Protein AF-A0A2S8GRQ4-F1 (afdb_monomer)

Organism: NCBI:txid124

Radius of gyration: 17.72 Å; Cα contacts (8 Å, |Δi|>4): 36; chains: 1; bounding box: 38×43×54 Å

Mean predicted aligned error: 12.88 Å

Foldseek 3Di:
DDDPDDDPDPDPDPPDPVPPPDPDQQDPLLLVLLVVCLVVLVVCVVVVDDLLVVLVVSCVVSVHHSVNSVVSNVVVVVVVVVD

Nearest PDB structures (foldseek):
  2rn7-assembly1_A  TM=6.957E-01  e=2.305E+00  Shigella flexneri
  4fcy-assembly1_A  TM=6.615E-01  e=1.591E+00  Muvirus mu
  4fcy-assembly1_B  TM=6.597E-01  e=1.496E+00  Muvirus mu
  2ezk-assembly1_A  TM=5.503E-01  e=1.243E+00  Muvirus mu

pLDDT: mean 74.07, std 16.99, range [36.22, 92.19]

Sequence (83 aa):
MAEYKLPPLKKPKKGQAPKFTDSGPLTKSMVKQVESYLPIILTRLKAGQDFERIARDIGTHAGVAPDQIAKYVQAVIKVGASS

Structure (mmCIF, N/CA/C/O backbone):
data_AF-A0A2S8GRQ4-F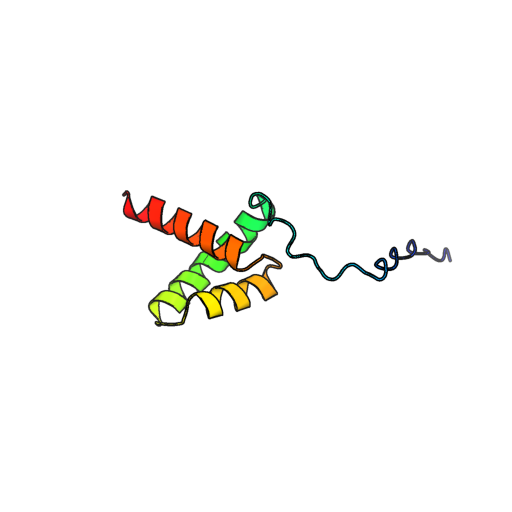1
#
_entry.id   AF-A0A2S8GRQ4-F1
#
loop_
_atom_site.group_PDB
_atom_site.id
_atom_site.type_symbol
_atom_site.label_atom_id
_atom_site.label_alt_id
_atom_site.label_comp_id
_atom_site.label_asym_id
_atom_site.label_entity_id
_atom_site.label_seq_id
_atom_site.pdbx_PDB_ins_code
_atom_site.Cartn_x
_atom_site.Cartn_y
_atom_site.Cartn_z
_atom_site.occupancy
_atom_site.B_iso_or_equiv
_atom_site.auth_seq_id
_atom_site.auth_comp_id
_atom_site.auth_asym_id
_atom_site.auth_atom_id
_atom_site.pdbx_PDB_model_num
ATOM 1 N N . MET A 1 1 ? 0.856 -27.103 -39.994 1.00 36.22 1 MET A N 1
ATOM 2 C CA . MET A 1 1 ? 0.878 -26.559 -38.618 1.00 36.22 1 MET A CA 1
ATOM 3 C C . MET A 1 1 ? 1.849 -25.390 -38.608 1.00 36.22 1 MET A C 1
ATOM 5 O O . MET A 1 1 ? 3.004 -25.600 -38.948 1.00 36.22 1 MET A O 1
A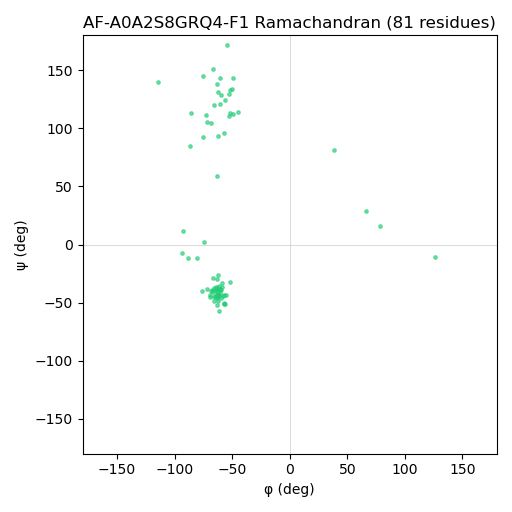TOM 9 N N . ALA A 1 2 ? 1.381 -24.167 -38.349 1.00 49.19 2 ALA A N 1
ATOM 10 C CA . ALA A 1 2 ? 2.247 -22.990 -38.285 1.00 49.19 2 ALA A CA 1
ATOM 11 C C . ALA A 1 2 ? 2.819 -22.868 -36.866 1.00 49.19 2 ALA A C 1
ATOM 13 O O . ALA A 1 2 ? 2.078 -22.660 -35.909 1.00 49.19 2 ALA A O 1
ATOM 14 N N . GLU A 1 3 ? 4.131 -23.051 -36.737 1.00 51.12 3 GLU A N 1
ATOM 15 C CA . GLU A 1 3 ? 4.873 -22.873 -35.491 1.00 51.12 3 GLU A CA 1
ATOM 16 C C . GLU A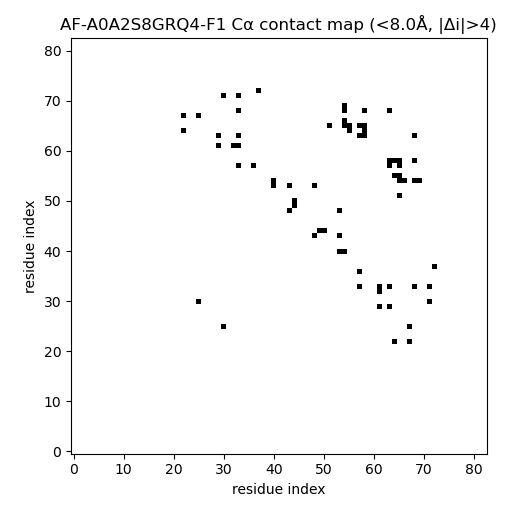 1 3 ? 4.957 -21.370 -35.180 1.00 51.12 3 GLU A C 1
ATOM 18 O O . GLU A 1 3 ? 5.667 -20.613 -35.844 1.00 51.12 3 GLU A O 1
ATOM 23 N N . TYR A 1 4 ? 4.169 -20.909 -34.207 1.00 53.53 4 TYR A N 1
ATOM 24 C CA . TYR A 1 4 ? 4.152 -19.509 -33.790 1.00 53.53 4 TYR A CA 1
ATOM 25 C C . TYR A 1 4 ? 5.412 -19.219 -32.961 1.00 53.53 4 TYR A C 1
ATOM 27 O O . TYR A 1 4 ? 5.451 -19.439 -31.750 1.00 53.53 4 TYR A O 1
ATOM 35 N N . LYS A 1 5 ? 6.480 -18.750 -33.619 1.00 51.12 5 LYS A N 1
ATOM 36 C CA . LYS A 1 5 ? 7.695 -18.283 -32.938 1.00 51.12 5 LYS A CA 1
ATOM 37 C C . LYS A 1 5 ? 7.397 -16.990 -32.181 1.00 51.12 5 LYS A C 1
ATOM 39 O O . LYS A 1 5 ? 7.309 -15.916 -32.772 1.00 51.12 5 LYS A O 1
ATOM 44 N N . LEU A 1 6 ? 7.273 -17.099 -30.859 1.00 60.50 6 LEU A N 1
ATOM 45 C CA . LEU A 1 6 ? 7.354 -15.962 -29.942 1.00 60.50 6 LEU A CA 1
ATOM 46 C C . LEU A 1 6 ? 8.650 -15.176 -30.222 1.00 60.50 6 LEU A C 1
ATOM 48 O O . LEU A 1 6 ? 9.714 -15.794 -30.345 1.00 60.50 6 LEU A O 1
ATOM 52 N N . PRO A 1 7 ? 8.603 -13.834 -30.332 1.00 66.25 7 PRO A N 1
ATOM 53 C CA . PRO A 1 7 ? 9.813 -13.048 -30.512 1.00 66.25 7 PRO A CA 1
ATOM 54 C C . PRO A 1 7 ? 10.738 -13.259 -29.304 1.00 66.25 7 PRO A C 1
ATOM 56 O O . PRO A 1 7 ? 10.255 -13.383 -28.174 1.00 66.25 7 PRO A O 1
ATOM 59 N N . PRO A 1 8 ? 12.064 -13.308 -29.507 1.00 58.62 8 PRO A N 1
ATOM 60 C CA . PRO A 1 8 ? 12.993 -13.549 -28.417 1.00 58.62 8 PRO A CA 1
ATOM 61 C C . PRO A 1 8 ? 12.844 -12.439 -27.375 1.00 58.62 8 PRO A C 1
ATOM 63 O O . PRO A 1 8 ? 13.029 -11.257 -27.676 1.00 58.62 8 PRO A O 1
ATOM 66 N N . LEU A 1 9 ? 12.512 -12.830 -26.141 1.00 60.28 9 LEU A N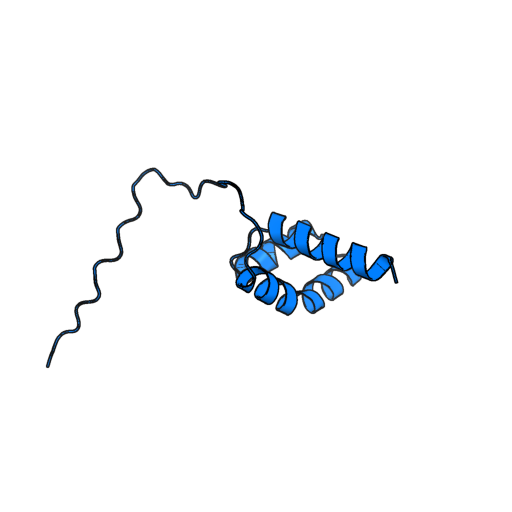 1
ATOM 67 C CA . LEU A 1 9 ? 12.553 -11.949 -24.980 1.00 60.28 9 LEU A CA 1
ATOM 68 C C . LEU A 1 9 ? 13.943 -11.307 -24.948 1.00 60.28 9 LEU A C 1
ATOM 70 O O . LEU A 1 9 ? 14.950 -12.006 -24.801 1.00 60.28 9 LEU A O 1
ATOM 74 N N . LYS A 1 10 ? 14.004 -9.986 -25.165 1.00 59.56 10 LYS A N 1
ATOM 75 C CA . LYS A 1 10 ? 15.250 -9.212 -25.116 1.00 59.56 10 LYS A CA 1
ATOM 76 C C . LYS A 1 10 ? 15.971 -9.583 -23.823 1.00 59.56 10 LYS A C 1
ATOM 78 O O . LYS A 1 10 ? 15.479 -9.288 -22.737 1.00 59.56 10 LYS A O 1
ATOM 83 N N . LYS A 1 11 ? 17.122 -10.251 -23.951 1.00 59.47 11 LYS A N 1
ATOM 84 C CA . LYS A 1 11 ? 17.964 -10.608 -22.808 1.00 59.47 11 LYS A CA 1
ATOM 85 C C . LYS A 1 11 ? 18.225 -9.333 -21.993 1.00 59.47 11 LYS A C 1
ATOM 87 O O . LYS A 1 11 ? 18.631 -8.330 -22.590 1.00 59.47 11 LYS A O 1
ATOM 92 N N . PRO A 1 12 ? 18.003 -9.336 -20.669 1.00 53.09 12 PRO A N 1
ATOM 93 C CA . PRO A 1 12 ? 18.329 -8.186 -19.844 1.00 53.09 12 PRO A CA 1
ATOM 94 C C . PRO A 1 12 ? 19.829 -7.901 -19.975 1.00 53.09 12 PRO A C 1
ATOM 96 O O . PRO A 1 12 ? 20.671 -8.798 -19.888 1.00 53.09 12 PRO A O 1
ATOM 99 N N . LYS A 1 13 ? 20.164 -6.645 -20.276 1.00 49.16 13 LYS A N 1
ATOM 100 C CA . LYS A 1 13 ? 21.541 -6.203 -20.502 1.00 49.16 13 LYS A CA 1
ATOM 101 C C . LYS A 1 13 ? 22.311 -6.346 -19.180 1.00 49.16 13 LYS A C 1
ATOM 103 O O . LYS A 1 13 ? 21.925 -5.755 -18.172 1.00 49.16 13 LYS A O 1
ATOM 108 N N . LYS A 1 14 ? 23.378 -7.153 -19.188 1.00 46.78 14 LYS A N 1
ATOM 109 C CA . LYS A 1 14 ? 24.282 -7.404 -18.051 1.00 46.78 14 LYS A CA 1
ATOM 110 C C . LYS A 1 14 ? 24.767 -6.050 -17.505 1.00 46.78 14 LYS A C 1
ATOM 112 O O . LYS A 1 14 ? 25.462 -5.330 -18.215 1.00 46.78 14 LYS A O 1
ATOM 117 N N . GLY A 1 15 ? 24.322 -5.674 -16.302 1.00 49.00 15 GLY A N 1
ATOM 118 C CA . GLY A 1 15 ? 24.620 -4.379 -15.668 1.00 49.00 15 GLY A CA 1
ATOM 119 C C . GLY A 1 15 ? 23.403 -3.568 -15.203 1.00 49.00 15 GLY A C 1
ATOM 120 O O . GLY A 1 15 ? 23.571 -2.609 -14.455 1.00 49.00 15 GLY A O 1
ATOM 121 N N . GLN A 1 16 ? 22.177 -3.954 -15.570 1.00 44.88 16 GLN A N 1
ATOM 122 C CA . GLN A 1 16 ? 20.980 -3.483 -14.871 1.00 44.88 16 GLN A CA 1
ATOM 123 C C . GLN A 1 16 ? 20.704 -4.411 -13.686 1.00 44.88 16 GLN A C 1
ATOM 125 O O . GLN A 1 16 ? 19.888 -5.324 -13.757 1.00 44.88 16 GLN A O 1
ATOM 130 N N . ALA A 1 17 ? 21.362 -4.136 -12.556 1.00 46.25 17 ALA A N 1
ATOM 131 C CA . ALA A 1 17 ? 20.605 -4.215 -11.311 1.00 46.25 17 ALA A CA 1
ATOM 132 C C . ALA A 1 17 ? 19.315 -3.401 -11.533 1.00 46.25 17 ALA A C 1
ATOM 134 O O . ALA A 1 17 ? 19.398 -2.394 -12.253 1.00 46.25 17 ALA A O 1
ATOM 135 N N . PRO A 1 18 ? 18.144 -3.794 -10.997 1.00 50.03 18 PRO A N 1
ATOM 136 C CA . PRO A 1 18 ? 17.023 -2.875 -10.931 1.00 50.03 18 PRO A CA 1
ATOM 137 C C . PRO A 1 18 ? 17.542 -1.674 -10.151 1.00 50.03 18 PRO A C 1
ATOM 139 O O . PRO A 1 18 ? 17.658 -1.690 -8.928 1.00 50.03 18 PRO A O 1
ATOM 142 N N . LYS A 1 19 ? 17.991 -0.656 -10.886 1.00 44.56 19 LYS A N 1
ATOM 143 C CA . LYS A 1 19 ? 18.262 0.637 -10.314 1.00 44.56 19 LYS A CA 1
ATOM 144 C C . LYS A 1 19 ? 16.927 0.978 -9.686 1.00 44.56 19 LYS A C 1
ATOM 146 O O . LYS A 1 19 ? 15.905 0.979 -10.371 1.00 44.56 19 LYS A O 1
ATOM 151 N N . PHE A 1 20 ? 16.943 1.257 -8.394 1.00 47.09 20 PHE A N 1
ATOM 152 C CA . PHE A 1 20 ? 15.932 2.084 -7.762 1.00 47.09 20 PHE A CA 1
ATOM 153 C C . PHE A 1 20 ? 16.041 3.485 -8.398 1.00 47.09 20 PHE A C 1
ATOM 155 O O . PHE A 1 20 ? 16.409 4.456 -7.753 1.00 47.09 20 PHE A O 1
ATOM 162 N N . THR A 1 21 ? 15.874 3.577 -9.720 1.00 42.66 21 THR A N 1
ATOM 163 C CA . THR A 1 21 ? 15.725 4.826 -10.437 1.00 42.66 21 THR A CA 1
ATOM 164 C C . THR A 1 21 ? 14.345 5.291 -10.069 1.00 42.66 21 THR A C 1
ATOM 166 O O . THR A 1 21 ? 13.380 4.616 -10.421 1.00 42.66 21 THR A O 1
ATOM 169 N N . ASP A 1 22 ? 14.309 6.378 -9.308 1.00 47.25 22 ASP A N 1
ATOM 170 C CA . ASP A 1 22 ? 13.276 7.397 -9.394 1.00 47.25 22 ASP A CA 1
ATOM 171 C C . ASP A 1 22 ? 11.898 6.789 -9.645 1.00 47.25 22 ASP A C 1
ATOM 173 O O . ASP A 1 22 ? 11.460 6.634 -10.786 1.00 47.25 22 ASP A O 1
ATOM 177 N N . SER A 1 23 ? 11.261 6.305 -8.576 1.00 52.50 23 SER A N 1
ATOM 178 C CA . SER A 1 23 ? 9.888 5.828 -8.688 1.00 52.50 23 SER A CA 1
ATOM 179 C C . SER A 1 23 ? 9.040 7.027 -9.095 1.00 52.50 23 SER A C 1
ATOM 181 O O . SER A 1 23 ? 8.645 7.826 -8.244 1.00 52.50 23 SER A O 1
ATOM 183 N N . GLY A 1 24 ? 8.849 7.175 -10.407 1.00 56.22 24 GLY A N 1
ATOM 184 C CA . GLY A 1 24 ? 8.064 8.231 -11.016 1.00 56.22 24 GLY A CA 1
ATOM 185 C C . GLY A 1 24 ? 6.652 8.275 -10.431 1.00 56.22 24 GLY A C 1
ATOM 186 O O . GLY A 1 24 ? 6.265 7.395 -9.655 1.00 56.22 24 GLY A O 1
ATOM 187 N N . PRO A 1 25 ? 5.863 9.302 -10.778 1.00 63.50 25 PRO A N 1
ATOM 188 C CA . PRO A 1 25 ? 4.526 9.469 -10.225 1.00 63.50 25 PRO A CA 1
ATOM 189 C C . PRO A 1 25 ? 3.718 8.174 -10.354 1.00 63.50 25 PRO A C 1
ATOM 191 O O . PRO A 1 25 ? 3.718 7.542 -11.415 1.00 63.50 25 PRO A O 1
ATOM 194 N N . LEU A 1 26 ? 3.038 7.786 -9.268 1.00 68.00 26 LEU A N 1
ATOM 195 C CA . LEU A 1 26 ? 2.125 6.645 -9.239 1.00 68.00 26 LEU A CA 1
ATOM 196 C C . LEU A 1 26 ? 1.222 6.680 -10.474 1.00 68.00 26 LEU A C 1
ATOM 198 O O . LEU A 1 26 ? 0.393 7.576 -10.645 1.00 68.00 26 LEU A O 1
ATOM 202 N N . THR A 1 27 ? 1.379 5.693 -11.353 1.00 76.19 27 THR A N 1
ATOM 203 C CA . THR A 1 27 ? 0.496 5.579 -12.513 1.00 76.19 27 THR A CA 1
ATOM 204 C C . THR A 1 27 ? -0.915 5.237 -12.038 1.00 76.19 27 THR A C 1
ATOM 206 O O . THR A 1 27 ? -1.087 4.548 -11.033 1.00 76.19 27 THR A O 1
ATOM 209 N N . LYS A 1 28 ? -1.951 5.644 -12.785 1.00 77.38 28 LYS A N 1
ATOM 210 C CA . LYS A 1 28 ? -3.352 5.309 -12.449 1.00 77.38 28 LYS A CA 1
ATOM 211 C C . LYS A 1 28 ? -3.571 3.805 -12.230 1.00 77.38 28 LYS A C 1
ATOM 213 O O . LYS A 1 28 ? -4.399 3.420 -11.413 1.00 77.38 28 LYS A O 1
ATOM 218 N N . SER A 1 29 ? -2.825 2.959 -12.946 1.00 78.06 29 SER A N 1
ATOM 219 C CA . SER A 1 29 ? -2.880 1.505 -12.771 1.00 78.06 29 SER A CA 1
ATOM 220 C C . SER A 1 29 ? -2.295 1.067 -11.429 1.00 78.06 29 SER A C 1
ATOM 222 O O . SER A 1 29 ? -2.891 0.235 -10.756 1.00 78.06 29 SER A O 1
ATOM 224 N N . MET A 1 30 ? -1.159 1.637 -11.018 1.00 79.50 30 MET A N 1
ATOM 225 C CA . MET A 1 30 ? -0.546 1.344 -9.718 1.00 79.50 30 MET A CA 1
ATOM 226 C C . MET A 1 30 ? -1.419 1.842 -8.569 1.00 79.50 30 MET A C 1
ATOM 228 O O . MET A 1 30 ? -1.602 1.111 -7.604 1.00 79.50 30 MET A O 1
ATOM 232 N N . VAL A 1 31 ? -2.016 3.032 -8.698 1.00 81.69 31 VAL A N 1
ATOM 233 C CA . VAL A 1 31 ? -2.974 3.556 -7.710 1.00 81.69 31 VAL A CA 1
ATOM 234 C C . VAL A 1 31 ? -4.123 2.573 -7.506 1.00 81.69 31 VAL A C 1
ATOM 236 O O . VAL A 1 31 ? -4.340 2.143 -6.382 1.00 81.69 31 VAL A O 1
ATOM 239 N N . LYS A 1 32 ? -4.770 2.121 -8.589 1.00 84.75 32 LYS A N 1
ATOM 240 C CA . LYS A 1 32 ? -5.859 1.134 -8.509 1.00 84.75 32 LYS A CA 1
ATOM 241 C C . LYS A 1 32 ? -5.435 -0.186 -7.866 1.00 84.75 32 LYS A C 1
ATOM 243 O O . LYS A 1 32 ? -6.222 -0.799 -7.149 1.00 84.75 32 LYS A O 1
ATOM 248 N N . GLN A 1 33 ? -4.206 -0.634 -8.129 1.00 83.88 33 GLN A N 1
ATOM 249 C CA . GLN A 1 33 ? -3.665 -1.827 -7.480 1.00 83.88 33 GLN A CA 1
ATOM 250 C C . GLN A 1 33 ? -3.550 -1.603 -5.971 1.00 83.88 33 GLN A C 1
ATOM 252 O O . GLN A 1 33 ? -4.106 -2.384 -5.208 1.00 83.88 33 GLN A O 1
ATOM 257 N N . VAL A 1 34 ? -2.914 -0.512 -5.529 1.00 85.12 34 VAL A N 1
ATOM 258 C CA . VAL A 1 34 ? -2.774 -0.201 -4.095 1.00 85.12 34 VAL A CA 1
ATOM 259 C C . VAL A 1 34 ? -4.135 0.045 -3.428 1.00 85.12 34 VAL A C 1
ATOM 261 O O . VAL A 1 34 ? -4.346 -0.423 -2.312 1.00 85.12 34 VAL A O 1
ATOM 264 N N . GLU A 1 35 ? -5.085 0.684 -4.117 1.00 86.69 35 GLU A N 1
ATOM 265 C CA . GLU A 1 35 ? -6.477 0.865 -3.670 1.00 86.69 35 GLU A CA 1
ATOM 266 C C . GLU A 1 35 ? -7.170 -0.458 -3.365 1.00 86.69 35 GLU A C 1
ATOM 268 O O . GLU A 1 35 ? -7.817 -0.590 -2.326 1.00 86.69 35 GLU A O 1
ATOM 273 N N . SER A 1 36 ? -6.989 -1.466 -4.221 1.00 89.62 36 SER A N 1
ATOM 274 C CA . SER A 1 36 ? -7.555 -2.797 -3.990 1.00 89.62 36 SER A CA 1
ATOM 275 C C . SER A 1 36 ? -7.003 -3.460 -2.723 1.00 89.62 36 SER A C 1
ATOM 277 O O . SER A 1 36 ? -7.686 -4.292 -2.125 1.00 89.62 36 SER A O 1
ATOM 279 N N . TYR A 1 37 ? -5.787 -3.100 -2.302 1.00 89.75 37 TYR A N 1
ATOM 280 C CA . TYR A 1 37 ? -5.170 -3.588 -1.067 1.00 89.75 37 TYR A CA 1
ATOM 281 C C . 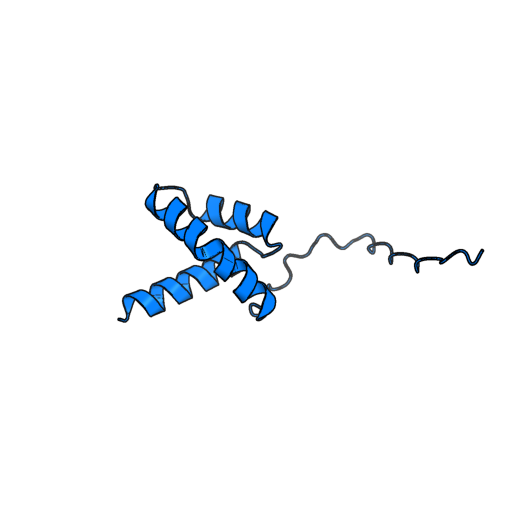TYR A 1 37 ? -5.407 -2.665 0.133 1.00 89.75 37 TYR A C 1
ATOM 283 O O . TYR A 1 37 ? -5.097 -3.057 1.257 1.00 89.75 37 TYR A O 1
ATOM 291 N N . LEU A 1 38 ? -5.988 -1.478 -0.056 1.00 87.44 38 LEU A N 1
ATOM 292 C CA . LEU A 1 38 ? -6.205 -0.503 1.012 1.00 87.44 38 LEU A CA 1
ATOM 293 C C . LEU A 1 38 ? -6.991 -1.072 2.212 1.00 87.44 38 LEU A C 1
ATOM 295 O O . LEU A 1 38 ? -6.542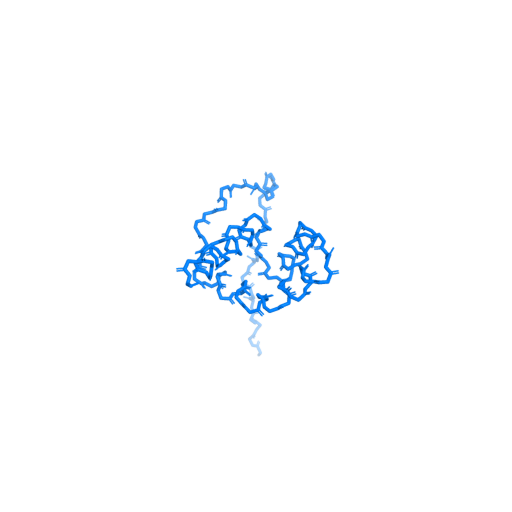 -0.873 3.342 1.00 87.44 38 LEU A O 1
ATOM 299 N N . PRO A 1 39 ? -8.082 -1.849 2.030 1.00 89.69 39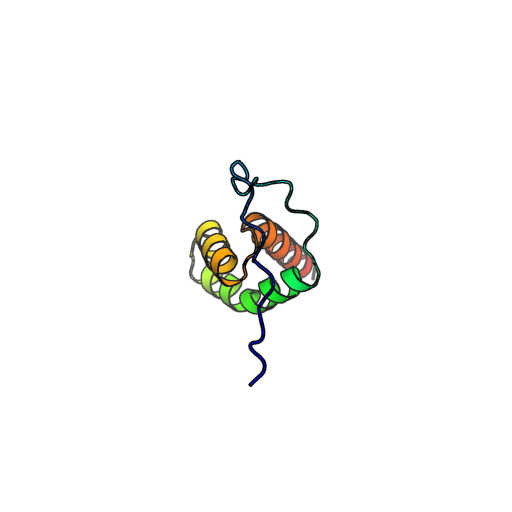 PRO A N 1
ATOM 300 C CA . PRO A 1 39 ? -8.799 -2.458 3.154 1.00 89.69 39 PRO A CA 1
ATOM 301 C C . PRO A 1 39 ? -7.914 -3.414 3.963 1.00 89.69 39 PRO A C 1
ATOM 303 O O . PRO A 1 39 ? -7.973 -3.442 5.193 1.00 89.69 39 PRO A O 1
ATOM 306 N N . ILE A 1 40 ? -7.057 -4.172 3.274 1.00 90.62 40 ILE A N 1
ATOM 307 C CA . ILE A 1 40 ? -6.113 -5.110 3.889 1.00 90.62 40 ILE A CA 1
ATOM 308 C C . ILE A 1 40 ? -5.033 -4.332 4.647 1.00 90.62 40 ILE A C 1
ATOM 310 O O . ILE A 1 40 ? -4.744 -4.662 5.796 1.00 90.62 40 ILE A O 1
ATOM 314 N N . ILE A 1 41 ? -4.483 -3.273 4.044 1.00 88.81 41 ILE A N 1
ATOM 315 C CA . ILE A 1 41 ? -3.482 -2.399 4.669 1.00 88.81 41 ILE A CA 1
ATOM 316 C C . ILE A 1 41 ? -4.038 -1.806 5.968 1.00 88.81 41 ILE A C 1
ATOM 318 O O . ILE A 1 41 ? -3.408 -1.934 7.016 1.00 88.81 41 ILE A O 1
ATOM 322 N N . LEU A 1 42 ? -5.240 -1.225 5.927 1.00 88.19 42 LEU A N 1
ATOM 323 C CA . LEU A 1 42 ? -5.884 -0.617 7.095 1.00 88.19 42 LEU A CA 1
ATOM 324 C C . LEU A 1 42 ? -6.224 -1.649 8.179 1.00 88.19 42 LEU A C 1
ATOM 326 O O . LEU A 1 42 ? -6.030 -1.381 9.363 1.00 88.19 42 LEU A O 1
ATOM 330 N N . THR A 1 43 ? -6.682 -2.842 7.791 1.00 92.19 43 THR A N 1
ATOM 331 C CA . THR A 1 43 ? -6.979 -3.928 8.740 1.00 92.19 43 THR A CA 1
ATOM 332 C C . THR A 1 43 ? -5.718 -4.382 9.472 1.00 92.19 43 THR A C 1
ATOM 334 O O . THR A 1 43 ? -5.727 -4.525 10.694 1.00 92.19 43 THR A O 1
ATOM 337 N N . ARG A 1 44 ? -4.613 -4.562 8.741 1.00 91.25 44 ARG A N 1
ATOM 338 C CA . ARG A 1 44 ? -3.320 -4.965 9.309 1.00 91.25 44 ARG A CA 1
ATOM 339 C C . ARG A 1 44 ? -2.709 -3.878 10.194 1.00 91.25 44 ARG A C 1
ATOM 341 O O . ARG A 1 44 ? -2.202 -4.188 11.269 1.00 91.25 44 ARG A O 1
ATOM 348 N N . LEU A 1 45 ? -2.831 -2.612 9.793 1.00 88.62 45 LEU A N 1
ATOM 349 C CA . LEU A 1 45 ? -2.451 -1.467 10.625 1.00 88.62 45 LEU A CA 1
ATOM 350 C C . LEU A 1 45 ? -3.245 -1.430 11.935 1.00 88.62 45 LEU A C 1
ATOM 352 O O . LEU A 1 45 ? -2.660 -1.285 13.005 1.00 88.62 45 LEU A O 1
ATOM 356 N N . LYS A 1 46 ? -4.568 -1.631 11.877 1.00 88.19 46 LYS A N 1
ATOM 357 C CA . LYS A 1 46 ? -5.426 -1.692 13.071 1.00 88.19 46 LYS A CA 1
ATOM 358 C C . LYS A 1 46 ? -5.079 -2.872 13.985 1.00 88.19 46 LYS A C 1
ATOM 360 O O . LYS A 1 46 ? -5.233 -2.765 15.196 1.00 88.19 46 LYS A O 1
ATOM 365 N N . ALA A 1 47 ? -4.582 -3.970 13.419 1.00 91.69 47 ALA A N 1
ATOM 366 C CA . ALA A 1 47 ? -4.061 -5.113 14.166 1.00 91.69 47 ALA A CA 1
ATOM 367 C C . ALA A 1 47 ? -2.673 -4.862 14.798 1.00 91.69 47 ALA A C 1
ATOM 369 O O . ALA A 1 47 ? -2.115 -5.769 15.411 1.00 91.69 47 ALA A O 1
ATOM 370 N N . GLY A 1 48 ? -2.105 -3.658 14.650 1.00 90.94 48 GLY A N 1
ATOM 371 C CA . GLY A 1 48 ? -0.806 -3.286 15.215 1.00 90.94 48 GLY A CA 1
ATOM 372 C C . GLY A 1 48 ? 0.392 -3.813 14.426 1.00 90.94 48 GLY A C 1
ATOM 373 O O . GLY A 1 48 ? 1.502 -3.849 14.955 1.00 90.94 48 GLY A O 1
ATOM 374 N N . GLN A 1 49 ? 0.196 -4.253 13.178 1.00 91.81 49 GLN A N 1
ATOM 375 C CA . GLN A 1 49 ? 1.311 -4.681 12.339 1.00 91.81 49 GLN A CA 1
ATOM 376 C C . GLN A 1 49 ? 2.107 -3.484 11.816 1.00 91.81 49 GLN A C 1
ATOM 378 O O . GLN A 1 49 ? 1.552 -2.439 11.479 1.00 91.81 49 GLN A O 1
ATOM 383 N N . ASP A 1 50 ? 3.417 -3.686 11.698 1.00 90.94 50 ASP A N 1
ATOM 384 C CA . ASP A 1 50 ? 4.336 -2.683 11.180 1.00 90.94 50 ASP A CA 1
ATOM 385 C C . ASP A 1 50 ? 4.031 -2.315 9.717 1.00 90.94 50 ASP A C 1
ATOM 387 O O . ASP A 1 50 ? 3.868 -3.185 8.851 1.00 90.94 50 ASP A O 1
ATOM 391 N N . PHE A 1 51 ? 3.969 -1.010 9.440 1.00 87.69 51 PHE A N 1
ATOM 392 C CA . PHE A 1 51 ? 3.619 -0.505 8.118 1.00 87.69 51 PHE A CA 1
ATOM 393 C C . PHE A 1 51 ? 4.667 -0.849 7.057 1.00 87.69 51 PHE A C 1
ATOM 395 O O . PHE A 1 51 ? 4.284 -1.189 5.936 1.00 87.69 51 PHE A O 1
ATOM 402 N N . GLU A 1 52 ? 5.965 -0.821 7.378 1.00 88.50 52 GLU A N 1
ATOM 403 C CA . GLU A 1 52 ? 7.010 -1.182 6.410 1.00 88.50 52 GLU A CA 1
ATOM 404 C C . GLU A 1 52 ? 6.876 -2.644 5.985 1.00 88.50 52 GLU A C 1
ATOM 406 O O . GLU A 1 52 ? 7.016 -2.974 4.800 1.00 88.50 52 GLU A O 1
ATOM 411 N N . ARG A 1 53 ? 6.538 -3.525 6.934 1.00 91.56 53 ARG A N 1
ATOM 412 C CA . ARG A 1 53 ? 6.254 -4.933 6.643 1.00 91.56 53 ARG A CA 1
ATOM 413 C C . ARG A 1 53 ? 5.024 -5.092 5.750 1.00 91.56 53 ARG A C 1
ATOM 415 O O . ARG A 1 53 ? 5.084 -5.858 4.789 1.00 91.56 53 ARG A O 1
ATOM 422 N N . ILE A 1 54 ? 3.939 -4.365 6.026 1.00 91.00 54 ILE A N 1
ATOM 423 C CA . ILE A 1 54 ? 2.727 -4.385 5.191 1.00 91.00 54 ILE A CA 1
ATOM 424 C C . ILE A 1 54 ? 3.043 -3.875 3.779 1.00 91.00 54 ILE A C 1
ATOM 426 O O . ILE A 1 54 ? 2.697 -4.532 2.801 1.00 91.00 54 ILE A O 1
ATOM 430 N N . ALA A 1 55 ? 3.726 -2.736 3.655 1.00 89.69 55 ALA A N 1
ATOM 431 C CA . ALA A 1 55 ? 4.047 -2.124 2.369 1.00 89.69 55 ALA A CA 1
ATOM 432 C C . ALA A 1 55 ? 4.980 -3.003 1.522 1.00 89.69 55 ALA A C 1
ATOM 434 O O . ALA A 1 55 ? 4.804 -3.080 0.308 1.00 89.69 55 ALA A O 1
ATOM 435 N N . ARG A 1 56 ? 5.942 -3.705 2.138 1.00 90.38 56 ARG A N 1
ATOM 436 C CA . ARG A 1 56 ? 6.789 -4.693 1.443 1.00 90.38 56 ARG A CA 1
ATOM 437 C C . ARG A 1 56 ? 6.000 -5.892 0.931 1.00 90.38 56 ARG A C 1
ATOM 439 O O . ARG A 1 56 ? 6.216 -6.316 -0.204 1.00 90.38 56 ARG A O 1
ATOM 446 N N . ASP A 1 57 ? 5.104 -6.423 1.757 1.00 90.69 57 ASP A N 1
ATOM 447 C CA . ASP A 1 57 ? 4.250 -7.557 1.402 1.00 90.69 57 ASP A CA 1
ATOM 448 C C . ASP A 1 57 ? 3.349 -7.182 0.217 1.00 90.69 57 ASP A C 1
ATOM 450 O O . ASP A 1 57 ? 3.466 -7.749 -0.869 1.00 90.69 57 ASP A O 1
ATOM 454 N N . ILE A 1 58 ? 2.561 -6.113 0.365 1.00 88.50 58 ILE A N 1
ATOM 455 C CA . ILE A 1 58 ? 1.689 -5.608 -0.701 1.00 88.50 58 ILE A CA 1
ATOM 456 C C . ILE A 1 58 ? 2.490 -5.212 -1.941 1.00 88.50 58 ILE A C 1
ATOM 458 O O . ILE A 1 58 ? 2.065 -5.506 -3.052 1.00 88.50 58 ILE A O 1
ATOM 462 N N . GLY A 1 59 ? 3.664 -4.602 -1.780 1.00 88.56 59 GLY A N 1
ATOM 463 C CA . GLY A 1 59 ? 4.520 -4.233 -2.903 1.00 88.56 59 GLY A CA 1
ATOM 464 C C . GLY A 1 59 ? 4.989 -5.432 -3.723 1.00 88.56 59 GLY A C 1
ATOM 465 O O . GLY A 1 59 ? 5.025 -5.363 -4.952 1.00 88.56 59 GLY A O 1
ATOM 466 N N . THR A 1 60 ? 5.253 -6.559 -3.059 1.00 88.56 60 THR A N 1
ATOM 467 C CA . THR A 1 60 ? 5.616 -7.825 -3.712 1.00 88.56 60 THR A CA 1
ATOM 468 C C . THR A 1 60 ? 4.438 -8.412 -4.492 1.00 88.56 60 THR A C 1
ATOM 470 O O . THR A 1 60 ? 4.624 -8.883 -5.612 1.00 88.56 60 THR A O 1
ATOM 473 N N . HIS A 1 61 ? 3.222 -8.333 -3.946 1.00 85.38 61 HIS A N 1
ATOM 474 C CA . HIS A 1 61 ? 2.008 -8.836 -4.600 1.00 85.38 61 HIS A CA 1
ATOM 475 C C . HIS A 1 61 ? 1.503 -7.931 -5.734 1.00 85.38 61 HIS A C 1
ATOM 477 O O . HIS A 1 61 ? 1.064 -8.419 -6.773 1.00 85.38 61 HIS A O 1
ATOM 483 N N . ALA A 1 62 ? 1.563 -6.614 -5.545 1.00 81.62 62 ALA A N 1
ATOM 484 C CA . ALA A 1 62 ? 1.053 -5.614 -6.481 1.00 81.62 62 ALA A CA 1
ATOM 485 C C . ALA A 1 62 ? 2.082 -5.198 -7.547 1.00 81.62 62 ALA A C 1
ATOM 487 O O . ALA A 1 62 ? 1.731 -4.498 -8.496 1.00 81.62 62 ALA A O 1
ATOM 488 N N . GLY A 1 63 ? 3.357 -5.573 -7.384 1.00 84.62 63 GLY A N 1
ATOM 489 C CA . GLY A 1 63 ? 4.450 -5.092 -8.232 1.00 84.62 63 GLY A CA 1
ATOM 490 C C . GLY A 1 63 ? 4.714 -3.590 -8.070 1.00 84.62 63 GLY A C 1
ATOM 491 O O . GLY A 1 63 ? 5.141 -2.928 -9.015 1.00 84.62 63 GLY A O 1
ATOM 492 N N . VAL A 1 64 ? 4.425 -3.036 -6.889 1.00 84.56 64 VAL A N 1
ATOM 493 C CA . VAL A 1 64 ? 4.554 -1.606 -6.579 1.00 84.56 64 VAL A CA 1
ATOM 494 C C . VAL A 1 64 ? 5.643 -1.410 -5.531 1.00 84.56 64 VAL A C 1
ATOM 496 O O . VAL A 1 64 ? 5.752 -2.174 -4.578 1.00 84.56 64 VAL A O 1
ATOM 499 N N . ALA A 1 65 ? 6.457 -0.366 -5.679 1.00 86.12 65 ALA A N 1
ATOM 500 C CA . ALA A 1 65 ? 7.472 -0.054 -4.681 1.00 86.12 65 ALA A CA 1
ATOM 501 C C . ALA A 1 65 ? 6.824 0.308 -3.323 1.00 86.12 65 ALA A C 1
ATOM 503 O O . ALA A 1 65 ? 5.865 1.085 -3.298 1.00 86.12 65 ALA A O 1
ATOM 504 N N . PRO A 1 66 ? 7.363 -0.174 -2.187 1.00 86.56 66 PRO A N 1
ATOM 505 C CA . PRO A 1 66 ? 6.808 0.112 -0.860 1.00 86.56 66 PRO A CA 1
ATOM 506 C C . PRO A 1 66 ? 6.764 1.615 -0.542 1.00 86.56 66 PRO A C 1
ATOM 508 O O . PRO A 1 66 ? 5.811 2.078 0.074 1.00 86.56 66 PRO A O 1
ATOM 511 N N . ASP A 1 67 ? 7.729 2.395 -1.040 1.00 85.88 67 ASP A N 1
ATOM 512 C CA . ASP A 1 67 ? 7.742 3.863 -0.930 1.00 85.88 67 ASP A CA 1
ATOM 513 C C . ASP A 1 67 ? 6.526 4.523 -1.609 1.00 85.88 67 ASP A C 1
ATOM 515 O O . ASP A 1 67 ? 5.932 5.466 -1.089 1.00 85.88 67 ASP A O 1
ATOM 519 N N . GLN A 1 68 ? 6.092 3.988 -2.753 1.00 85.00 68 GLN A N 1
ATOM 520 C CA . GLN A 1 68 ? 4.910 4.484 -3.461 1.00 85.00 68 GLN A CA 1
ATOM 521 C C . GLN A 1 68 ? 3.624 4.117 -2.712 1.00 85.00 68 GLN A C 1
ATOM 523 O O . GLN A 1 68 ? 2.713 4.937 -2.610 1.00 85.00 68 GLN A O 1
ATOM 528 N N . ILE A 1 69 ? 3.566 2.920 -2.120 1.00 86.88 69 ILE A N 1
ATOM 529 C CA . ILE A 1 69 ? 2.453 2.518 -1.248 1.00 86.88 69 ILE A CA 1
ATOM 530 C C . ILE A 1 69 ? 2.371 3.456 -0.039 1.00 86.88 69 ILE A C 1
ATOM 532 O O . ILE A 1 69 ? 1.288 3.944 0.274 1.00 86.88 69 ILE A O 1
ATOM 536 N N . ALA A 1 70 ? 3.506 3.774 0.590 1.00 87.62 70 ALA A N 1
ATOM 537 C CA . ALA A 1 70 ? 3.586 4.714 1.705 1.00 87.62 70 ALA A CA 1
ATOM 538 C C . ALA A 1 70 ? 3.028 6.094 1.348 1.00 87.62 70 ALA A C 1
ATOM 540 O O . ALA A 1 70 ? 2.144 6.599 2.042 1.00 87.62 70 ALA A O 1
ATOM 541 N N . LYS A 1 71 ? 3.489 6.670 0.233 1.00 85.44 71 LYS A N 1
ATOM 542 C CA . LYS A 1 71 ? 3.017 7.970 -0.267 1.00 85.44 71 LYS A CA 1
ATOM 543 C C . LYS A 1 71 ? 1.515 7.972 -0.528 1.00 85.44 71 LYS A C 1
ATOM 545 O O . LYS A 1 71 ? 0.827 8.912 -0.134 1.00 85.44 71 LYS A O 1
ATOM 550 N N . TYR A 1 72 ? 1.001 6.918 -1.161 1.00 85.12 72 TYR A N 1
ATOM 551 C CA . TYR A 1 72 ? -0.424 6.801 -1.452 1.00 85.12 72 TYR A CA 1
ATOM 552 C C . TYR A 1 72 ? -1.262 6.670 -0.172 1.00 85.12 72 TYR A C 1
ATOM 554 O O . TYR A 1 72 ? -2.211 7.425 0.021 1.00 85.12 72 TYR A O 1
ATOM 562 N N . VAL A 1 73 ? -0.879 5.774 0.740 1.00 84.38 73 VAL A N 1
ATOM 563 C CA . VAL A 1 73 ? -1.591 5.565 2.009 1.00 84.38 73 VAL A CA 1
ATOM 564 C C . VAL A 1 73 ? -1.569 6.834 2.866 1.00 84.38 73 VAL A C 1
ATOM 566 O O . VAL A 1 73 ? -2.609 7.220 3.396 1.00 84.38 73 VAL A O 1
ATOM 569 N N . GLN A 1 74 ? -0.435 7.539 2.951 1.00 83.94 74 GLN A N 1
ATOM 570 C CA . GLN A 1 74 ? -0.362 8.836 3.633 1.00 83.94 74 GLN A CA 1
ATOM 571 C C . GLN A 1 74 ? -1.290 9.879 3.003 1.00 83.94 74 GLN A C 1
ATOM 573 O O . GLN A 1 74 ? -1.958 10.611 3.733 1.00 83.94 74 GLN A O 1
ATOM 578 N N . ALA A 1 75 ? -1.363 9.946 1.669 1.00 83.12 75 ALA A N 1
ATOM 579 C CA . ALA A 1 75 ? -2.272 10.859 0.980 1.00 83.12 75 ALA A CA 1
ATOM 580 C C . ALA A 1 75 ? -3.743 10.540 1.296 1.00 83.12 75 ALA A C 1
ATOM 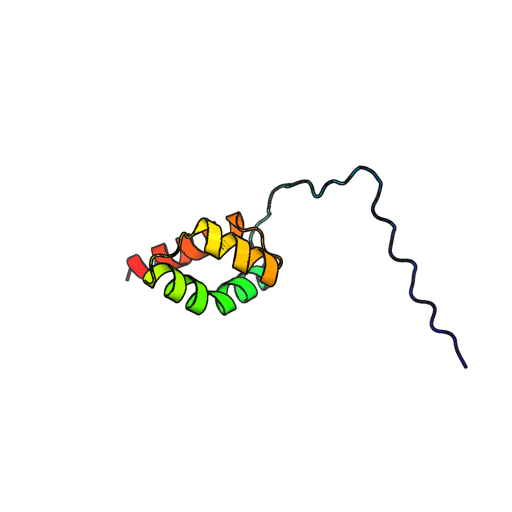582 O O . ALA A 1 75 ? -4.504 11.451 1.616 1.00 83.12 75 ALA A O 1
ATOM 583 N N . VAL A 1 76 ? -4.127 9.259 1.288 1.00 81.50 76 VAL A N 1
ATOM 584 C CA . VAL A 1 76 ? -5.489 8.813 1.632 1.00 81.50 76 VAL A CA 1
ATOM 585 C C . VAL A 1 76 ? -5.837 9.145 3.084 1.00 81.50 76 VAL A C 1
ATOM 587 O O . VAL A 1 76 ? -6.900 9.707 3.341 1.00 81.50 76 VAL A O 1
ATOM 590 N N . ILE A 1 77 ? -4.935 8.863 4.030 1.00 77.19 77 ILE A N 1
ATOM 591 C CA . ILE A 1 77 ? -5.139 9.186 5.451 1.00 77.19 77 ILE A CA 1
ATOM 592 C C . ILE A 1 77 ? -5.271 10.700 5.647 1.00 77.19 77 ILE A C 1
ATOM 594 O O . ILE A 1 77 ? -6.164 11.146 6.361 1.00 77.19 77 ILE A O 1
ATOM 598 N N . LYS A 1 78 ? -4.421 11.503 4.995 1.00 76.50 78 LYS A N 1
ATOM 599 C CA . LYS A 1 78 ? -4.463 12.968 5.106 1.00 76.50 78 LYS A CA 1
ATOM 600 C C . LYS A 1 78 ? -5.777 13.550 4.578 1.00 76.50 78 LYS A C 1
ATOM 602 O O . LYS A 1 78 ? -6.327 14.456 5.200 1.00 76.50 78 LYS A O 1
ATOM 607 N N . VAL A 1 79 ? -6.289 13.027 3.461 1.00 72.88 79 VAL A N 1
ATOM 608 C CA . VAL A 1 79 ? -7.598 13.428 2.917 1.00 72.88 79 VAL A CA 1
ATOM 609 C C . VAL A 1 79 ? -8.728 13.013 3.863 1.00 72.88 79 VA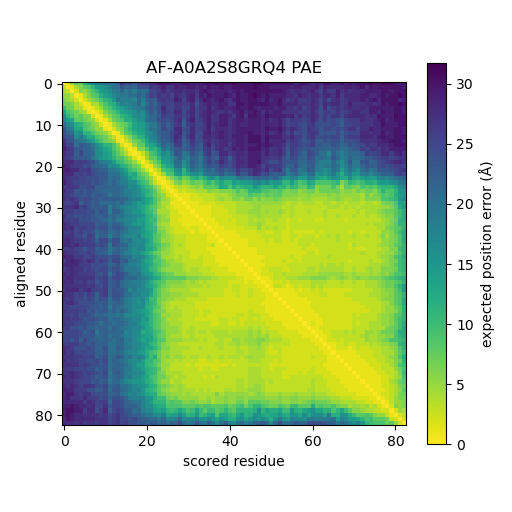L A C 1
ATOM 611 O O . VAL A 1 79 ? -9.583 13.837 4.175 1.00 72.88 79 VAL A O 1
ATOM 614 N N . GLY A 1 80 ? -8.696 11.784 4.387 1.00 60.38 80 GLY A N 1
ATOM 615 C CA . GLY A 1 80 ? -9.706 11.289 5.329 1.00 60.38 80 GLY A CA 1
ATOM 616 C C . GLY A 1 80 ? -9.710 11.997 6.690 1.00 60.38 80 GLY A C 1
ATOM 617 O O . GLY A 1 80 ? -10.760 12.109 7.304 1.00 60.38 80 GLY A O 1
ATOM 618 N N . ALA A 1 81 ? -8.564 12.510 7.148 1.00 59.34 81 ALA A N 1
ATOM 619 C CA . ALA A 1 81 ? -8.451 13.283 8.390 1.00 59.34 81 ALA A CA 1
ATOM 620 C C . ALA A 1 81 ? -8.881 14.754 8.246 1.00 59.34 81 ALA A C 1
ATOM 622 O O . ALA A 1 81 ? -9.004 15.456 9.245 1.00 59.34 81 ALA A O 1
ATOM 623 N N . SER A 1 82 ? -9.070 15.231 7.011 1.00 56.09 82 SER A N 1
ATOM 624 C CA . SER A 1 82 ? -9.527 16.599 6.718 1.00 56.09 82 SER A CA 1
ATOM 625 C C . SER A 1 82 ? -11.055 16.693 6.579 1.00 56.09 82 SER A C 1
ATOM 627 O O . SER A 1 82 ? -11.551 17.693 6.063 1.00 56.09 82 SER A O 1
ATOM 629 N N . SER A 1 83 ? -11.781 15.638 6.971 1.00 42.75 83 SER A N 1
ATOM 630 C CA . SER A 1 83 ? -13.246 15.519 6.911 1.00 42.75 83 SER A CA 1
ATOM 631 C C . SER A 1 83 ? -13.853 15.505 8.308 1.00 42.75 83 SER A C 1
ATOM 633 O O . SER A 1 83 ? -13.217 14.905 9.203 1.00 42.75 83 SER A O 1
#

Solvent-accessible surface area (backbone atoms only — not comparable to full-atom values): 5272 Å² total; per-residue (Å²): 133,86,81,82,77,74,76,80,77,78,74,79,64,91,83,67,64,86,67,88,62,73,86,64,82,79,46,74,68,55,48,55,50,53,56,74,43,41,68,57,52,53,51,41,46,74,71,70,47,60,62,69,61,50,28,48,52,51,16,68,75,65,76,40,58,37,70,58,49,50,56,51,52,52,51,52,50,54,57,62,70,74,105

Secondary structure (DSSP, 8-state):
-----PPP--PPPTT---------S--HHHHHHHHHHHHHHHHHHHTT--HHHHHHHHHHHHT--HHHHHHHHHHHHHHHTT-